Protein AF-A0A628I0J0-F1 (afdb_monomer_lite)

pLDDT: mean 82.38, std 18.97, range [28.98, 95.88]

Organism: Salmonella enteritidis (NCBI:txid149539)

Radius of gyration: 14.29 Å; chains: 1; bounding box: 28×36×35 Å

Structure (mmCIF, N/CA/C/O backbone):
data_AF-A0A628I0J0-F1
#
_entry.id   AF-A0A628I0J0-F1
#
loop_
_atom_site.group_PDB
_atom_site.id
_atom_site.type_symbol
_atom_site.label_atom_id
_atom_site.label_alt_id
_atom_site.label_comp_id
_atom_site.label_asym_id
_atom_site.label_entity_id
_atom_site.label_seq_id
_atom_site.pdbx_PDB_ins_code
_atom_site.Cartn_x
_atom_site.Cartn_y
_atom_site.Cartn_z
_atom_site.occupancy
_atom_site.B_iso_or_equiv
_atom_site.auth_seq_id
_atom_site.auth_comp_id
_atom_site.auth_asym_id
_atom_site.auth_atom_id
_atom_site.pdbx_PDB_model_num
ATOM 1 N N . ILE A 1 1 ? -2.924 22.692 -8.890 1.00 43.16 1 ILE A N 1
ATOM 2 C CA . ILE A 1 1 ? -1.893 22.370 -7.872 1.00 43.16 1 ILE A CA 1
ATOM 3 C C . ILE A 1 1 ? -2.515 22.310 -6.479 1.00 43.16 1 ILE A C 1
ATOM 5 O O . ILE A 1 1 ? -2.411 23.260 -5.714 1.00 43.16 1 ILE A O 1
ATOM 9 N N . LYS A 1 2 ? -3.201 21.212 -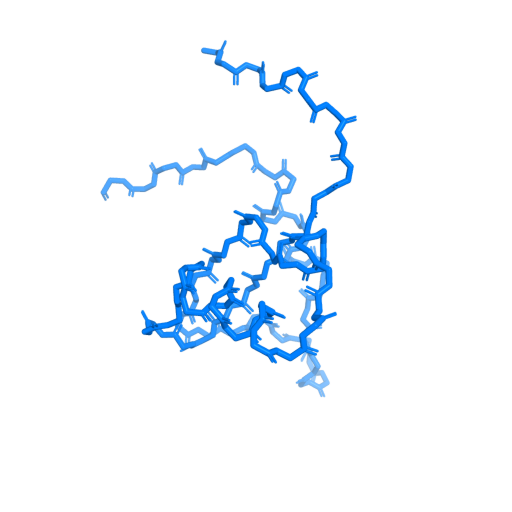6.142 1.00 35.75 2 LYS A N 1
ATOM 10 C CA . LYS A 1 2 ? -3.419 20.885 -4.728 1.00 35.75 2 LYS A CA 1
ATOM 11 C C . LYS A 1 2 ? -2.221 20.056 -4.293 1.00 35.75 2 LYS A C 1
ATOM 13 O O . LYS A 1 2 ? -2.221 18.840 -4.399 1.00 35.75 2 LYS A O 1
ATOM 18 N N . SER A 1 3 ? -1.168 20.768 -3.913 1.00 39.56 3 SER A N 1
ATOM 19 C CA . SER A 1 3 ? -0.097 20.224 -3.095 1.00 39.56 3 SER A CA 1
ATOM 20 C C . SER A 1 3 ? -0.743 19.808 -1.779 1.00 39.56 3 SER A C 1
ATOM 22 O O . SER A 1 3 ? -1.149 20.677 -1.006 1.00 39.56 3 SER A O 1
ATOM 24 N N . ASP A 1 4 ? -0.931 18.508 -1.558 1.00 51.09 4 ASP A N 1
ATOM 25 C CA . ASP A 1 4 ? -1.370 18.037 -0.253 1.00 51.09 4 ASP A CA 1
ATOM 26 C C . ASP A 1 4 ? -0.233 18.312 0.737 1.00 51.09 4 ASP A C 1
ATOM 28 O O . ASP A 1 4 ? 0.846 17.720 0.694 1.00 51.09 4 ASP A O 1
ATOM 32 N N . ALA A 1 5 ? -0.451 19.324 1.570 1.00 45.53 5 ALA A N 1
ATOM 33 C CA . ALA A 1 5 ? 0.468 19.753 2.610 1.00 45.53 5 ALA A CA 1
ATOM 34 C C . ALA A 1 5 ? 0.426 18.824 3.841 1.00 45.53 5 ALA A C 1
ATOM 36 O O . ALA A 1 5 ? 0.998 19.170 4.874 1.00 45.53 5 ALA A O 1
ATOM 37 N N . SER A 1 6 ? -0.195 17.641 3.752 1.00 49.41 6 SER A N 1
ATOM 38 C CA . SER A 1 6 ? -0.130 16.597 4.778 1.00 49.41 6 SER A CA 1
ATOM 39 C C . SER A 1 6 ? 1.026 15.650 4.461 1.00 49.41 6 SER A C 1
ATOM 41 O O . SER A 1 6 ? 0.833 14.492 4.100 1.00 49.41 6 SER A O 1
ATOM 43 N N . LYS A 1 7 ? 2.262 16.141 4.600 1.00 51.19 7 LYS A N 1
ATOM 44 C CA . LYS A 1 7 ? 3.460 15.289 4.636 1.00 51.19 7 LYS A CA 1
ATOM 45 C C . LYS A 1 7 ? 3.431 14.389 5.882 1.00 51.19 7 LYS A C 1
ATOM 47 O O . LYS A 1 7 ? 4.106 14.666 6.868 1.00 51.19 7 LYS A O 1
ATOM 52 N N . GLY A 1 8 ? 2.627 13.337 5.843 1.00 66.25 8 GLY A N 1
ATOM 53 C CA . GLY A 1 8 ? 2.661 12.211 6.768 1.00 66.25 8 GLY A CA 1
ATOM 54 C C . GLY A 1 8 ? 2.895 10.917 5.994 1.00 66.25 8 GLY A C 1
ATOM 55 O O . GLY A 1 8 ? 2.585 10.835 4.807 1.00 66.25 8 GLY A O 1
ATOM 56 N N . GLU A 1 9 ? 3.459 9.910 6.653 1.00 75.12 9 GLU A N 1
ATOM 57 C CA . GLU A 1 9 ? 3.554 8.562 6.090 1.00 75.12 9 GLU A CA 1
ATOM 58 C C . GLU A 1 9 ? 2.143 8.021 5.805 1.00 75.12 9 GLU A C 1
ATOM 60 O O . GLU A 1 9 ? 1.240 8.124 6.640 1.00 75.12 9 GLU A O 1
ATOM 65 N N . ALA A 1 10 ? 1.941 7.458 4.614 1.00 83.31 10 ALA A N 1
ATOM 66 C CA . ALA A 1 10 ? 0.681 6.847 4.212 1.00 83.31 10 ALA A CA 1
ATOM 67 C C . ALA A 1 10 ? 0.928 5.436 3.678 1.00 83.31 10 ALA A C 1
ATOM 69 O O . ALA A 1 10 ? 1.882 5.188 2.942 1.00 83.31 10 ALA A O 1
ATOM 70 N N . LEU A 1 11 ? 0.040 4.511 4.041 1.00 88.88 11 LEU A N 1
ATOM 71 C CA . LEU A 1 11 ? 0.046 3.160 3.500 1.00 88.88 11 LEU A CA 1
ATOM 72 C C . LEU A 1 11 ? -0.636 3.149 2.131 1.00 88.88 11 LEU A C 1
ATOM 74 O O . LEU A 1 11 ? -1.808 3.526 2.013 1.00 88.88 11 LEU A O 1
ATOM 78 N N . VAL A 1 12 ? 0.109 2.685 1.127 1.00 91.31 12 VAL A N 1
ATOM 79 C CA . VAL A 1 12 ? -0.371 2.437 -0.235 1.00 91.31 12 VAL A CA 1
ATOM 80 C C . VAL A 1 12 ? -0.459 0.932 -0.454 1.00 91.31 12 VAL A C 1
ATOM 82 O O . VAL A 1 12 ? 0.515 0.210 -0.232 1.00 91.31 12 VAL A O 1
ATOM 85 N N . LEU A 1 13 ? -1.620 0.457 -0.895 1.00 93.25 13 LEU A N 1
ATOM 86 C CA . LEU A 1 13 ? -1.863 -0.938 -1.237 1.00 93.25 13 LEU A CA 1
ATOM 87 C C . LEU A 1 13 ? -2.037 -1.082 -2.745 1.00 93.25 13 LEU A C 1
ATOM 89 O O . LEU A 1 13 ? -2.960 -0.524 -3.327 1.00 93.25 13 LEU A O 1
ATOM 93 N N . PHE A 1 14 ? -1.199 -1.909 -3.359 1.00 94.00 14 PHE A N 1
ATOM 94 C CA . PHE A 1 14 ? -1.434 -2.416 -4.704 1.00 94.00 14 PHE A CA 1
ATOM 95 C C . PHE A 1 14 ? -2.106 -3.782 -4.615 1.00 94.00 14 PHE A C 1
ATOM 97 O O . PHE A 1 14 ? -1.622 -4.662 -3.903 1.00 94.00 14 PHE A O 1
ATOM 104 N N . THR A 1 15 ? -3.208 -3.969 -5.334 1.00 94.56 15 THR A N 1
ATOM 105 C CA . THR A 1 15 ? -3.974 -5.220 -5.312 1.00 94.56 15 THR A CA 1
ATOM 106 C C . THR A 1 15 ? -4.347 -5.673 -6.718 1.00 94.56 15 THR A C 1
ATOM 108 O O . THR A 1 15 ? -4.501 -4.856 -7.621 1.00 94.56 15 THR A O 1
ATOM 111 N N . THR A 1 16 ? -4.499 -6.984 -6.897 1.00 95.00 16 THR A N 1
ATOM 112 C CA . THR A 1 16 ? -5.082 -7.596 -8.107 1.00 95.00 16 THR A CA 1
ATOM 113 C C . THR A 1 16 ? -6.552 -7.963 -7.924 1.00 95.00 16 THR A C 1
ATOM 115 O O . THR A 1 16 ? -7.178 -8.484 -8.843 1.00 95.00 16 THR A O 1
ATOM 118 N N . ASP A 1 17 ? -7.113 -7.669 -6.752 1.00 94.06 17 ASP A N 1
ATOM 119 C CA . ASP A 1 17 ? -8.533 -7.808 -6.459 1.00 94.06 17 ASP A CA 1
ATOM 120 C C . ASP A 1 17 ? -9.258 -6.499 -6.801 1.00 94.06 17 ASP A C 1
ATOM 122 O O . ASP A 1 17 ? -9.045 -5.471 -6.155 1.00 94.06 17 ASP A O 1
ATOM 126 N N . SER A 1 18 ? -10.097 -6.532 -7.838 1.00 91.56 18 SER A N 1
ATOM 127 C CA . SER A 1 18 ? -10.881 -5.378 -8.299 1.00 91.56 18 SER A CA 1
ATOM 128 C C . SER A 1 18 ? -12.057 -5.039 -7.390 1.00 91.56 18 SER A C 1
ATOM 130 O O . SER A 1 18 ? -12.614 -3.948 -7.495 1.00 91.56 18 SER A O 1
ATOM 132 N N . GLU A 1 19 ? -12.469 -5.964 -6.526 1.00 92.81 19 GLU A N 1
ATOM 133 C CA . GLU A 1 19 ? -13.599 -5.768 -5.620 1.00 92.81 19 GLU A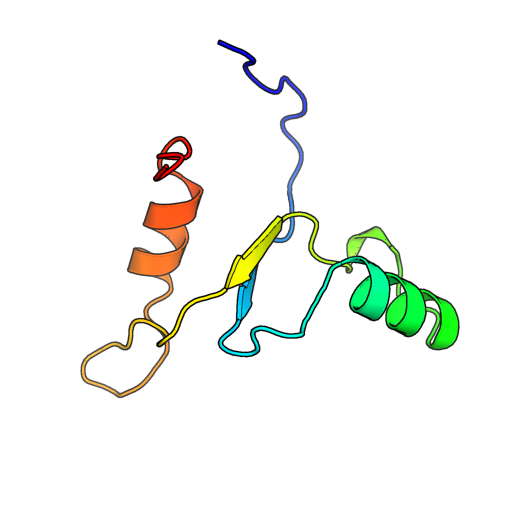 CA 1
ATOM 134 C C . GLU A 1 19 ? -13.160 -5.242 -4.250 1.00 92.81 19 GLU A C 1
ATOM 136 O O . GLU A 1 19 ? -14.012 -4.925 -3.407 1.00 92.81 19 GLU A O 1
ATOM 141 N N . LEU A 1 20 ? -11.850 -5.157 -4.005 1.00 92.38 20 LEU A N 1
ATOM 142 C CA . LEU A 1 20 ? -11.298 -4.668 -2.754 1.00 92.38 20 LEU A CA 1
ATOM 143 C C . LEU A 1 20 ? -11.435 -3.148 -2.668 1.00 92.38 20 LEU A C 1
ATOM 145 O O . LEU A 1 20 ? -10.818 -2.399 -3.421 1.00 92.38 20 LEU A O 1
ATOM 149 N N . THR A 1 21 ? -12.211 -2.687 -1.690 1.00 91.31 21 THR A N 1
ATOM 150 C CA . THR A 1 21 ? -12.417 -1.261 -1.434 1.00 91.31 21 THR A CA 1
ATOM 151 C C . THR A 1 21 ? -11.917 -0.867 -0.051 1.00 91.31 21 THR A C 1
ATOM 153 O O . THR A 1 21 ? -11.825 -1.682 0.874 1.00 91.31 21 THR A O 1
ATOM 156 N N . ARG A 1 22 ? -11.642 0.430 0.119 1.00 89.62 22 ARG A N 1
ATOM 157 C CA . ARG A 1 22 ? -11.244 0.999 1.413 1.00 89.62 22 ARG A CA 1
ATOM 158 C C . ARG A 1 22 ? -12.305 0.770 2.489 1.00 89.62 22 ARG A C 1
ATOM 160 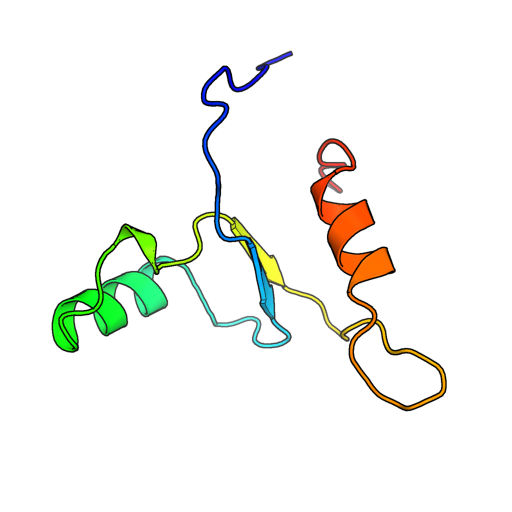O O . ARG A 1 22 ? -11.974 0.607 3.657 1.00 89.62 22 ARG A O 1
ATOM 167 N N . GLU A 1 23 ? -13.580 0.776 2.121 1.00 91.69 23 GLU A N 1
ATOM 168 C CA . GLU A 1 23 ? -14.690 0.537 3.049 1.00 91.69 23 GLU A CA 1
ATOM 169 C C . GLU A 1 23 ? -14.674 -0.891 3.592 1.00 91.69 23 GLU A C 1
ATOM 171 O O . GLU A 1 23 ? -14.743 -1.067 4.807 1.00 91.69 23 GLU A O 1
ATOM 176 N N . LYS A 1 24 ? -14.473 -1.894 2.723 1.00 92.50 24 LYS A N 1
ATOM 177 C CA . LYS A 1 24 ? -14.335 -3.299 3.138 1.00 92.50 24 LYS A CA 1
ATOM 178 C C . LYS A 1 24 ? -13.157 -3.485 4.099 1.00 92.50 24 LYS A C 1
ATOM 180 O O . LYS A 1 24 ? -13.311 -4.123 5.138 1.00 92.50 24 LYS A O 1
ATOM 185 N N . LEU A 1 25 ? -12.007 -2.875 3.798 1.00 92.50 25 LEU A N 1
ATOM 186 C CA . LEU A 1 25 ? -10.827 -2.943 4.668 1.00 92.50 25 LEU A CA 1
ATOM 187 C C . LEU A 1 25 ? -11.028 -2.226 6.008 1.00 92.50 25 LEU A C 1
ATOM 189 O O . LEU A 1 25 ? -10.609 -2.744 7.038 1.00 92.50 25 LEU A O 1
ATOM 193 N N . GLN A 1 26 ? -11.679 -1.059 6.024 1.00 92.56 26 GLN A N 1
ATOM 194 C CA . GLN A 1 26 ? -11.994 -0.354 7.272 1.00 92.56 26 GLN A CA 1
ATOM 195 C C . GLN A 1 26 ? -12.981 -1.138 8.136 1.00 92.56 26 GLN A C 1
ATOM 197 O O . GLN A 1 26 ? -12.807 -1.187 9.351 1.00 92.56 26 GLN A O 1
ATOM 202 N N . HIS A 1 27 ? -14.007 -1.737 7.526 1.00 93.69 27 HIS A N 1
ATOM 203 C CA . HIS A 1 27 ? -14.973 -2.564 8.243 1.00 93.69 27 HIS A CA 1
ATOM 204 C C . HIS A 1 27 ? -14.270 -3.747 8.907 1.00 93.69 27 HIS A C 1
ATOM 206 O O . HIS A 1 27 ? -14.333 -3.887 10.126 1.00 93.69 27 HIS A O 1
ATOM 212 N N . TYR A 1 28 ? -13.488 -4.499 8.126 1.00 93.69 28 TYR A N 1
ATOM 213 C CA . TYR A 1 28 ? -12.680 -5.606 8.631 1.00 93.69 28 TYR A CA 1
ATOM 214 C C . TYR A 1 28 ? -11.736 -5.157 9.755 1.00 93.69 28 TYR A C 1
ATOM 216 O O . TYR A 1 28 ? -11.652 -5.793 10.802 1.00 93.69 28 TYR A O 1
ATOM 224 N N . ALA A 1 29 ? -11.049 -4.026 9.579 1.00 93.81 29 ALA A N 1
ATOM 225 C CA . ALA A 1 29 ? -10.140 -3.514 10.594 1.00 93.81 29 ALA A CA 1
ATOM 226 C C . ALA A 1 29 ? -10.855 -3.213 11.917 1.00 93.81 29 ALA A C 1
ATOM 228 O O . ALA A 1 29 ? -10.377 -3.618 12.974 1.00 93.81 29 ALA A O 1
ATOM 229 N N . ARG A 1 30 ? -12.027 -2.571 11.865 1.00 93.00 30 ARG A N 1
ATOM 230 C CA . ARG A 1 30 ? -12.833 -2.274 13.057 1.00 93.00 30 ARG A CA 1
ATOM 231 C C . ARG A 1 30 ? -13.318 -3.541 13.753 1.00 93.00 30 ARG A C 1
ATOM 233 O O . ARG A 1 30 ? -13.216 -3.623 14.973 1.00 93.00 30 ARG A O 1
ATOM 240 N N . GLU A 1 31 ? -13.795 -4.525 12.993 1.00 95.25 31 GLU A N 1
ATOM 241 C CA . GLU A 1 31 ? -14.259 -5.810 13.537 1.00 95.25 31 GLU A CA 1
ATOM 242 C C . GLU A 1 31 ? -13.140 -6.594 14.228 1.00 95.25 31 GLU A C 1
ATOM 244 O O . GLU A 1 31 ? -13.367 -7.235 15.253 1.00 95.25 31 GLU A O 1
ATOM 249 N N . HIS A 1 32 ? -11.920 -6.504 13.703 1.00 94.81 32 HIS A N 1
ATOM 250 C CA . HIS A 1 32 ? -10.758 -7.218 14.225 1.00 94.81 32 HIS A CA 1
ATOM 251 C C . HIS A 1 32 ? -9.894 -6.387 15.190 1.00 94.81 32 HIS A C 1
ATOM 253 O O . HIS A 1 32 ? -8.823 -6.842 15.593 1.00 94.81 32 HIS A O 1
ATOM 259 N N . GLY A 1 33 ? -10.328 -5.179 15.573 1.00 93.00 33 GLY A N 1
ATOM 260 C CA . GLY A 1 33 ? -9.574 -4.298 16.474 1.00 93.00 33 GLY A CA 1
ATOM 261 C C . GLY A 1 33 ? -8.245 -3.793 15.894 1.00 93.00 33 GLY A C 1
ATOM 262 O O . GLY A 1 33 ? -7.346 -3.404 16.640 1.00 93.00 33 GLY A O 1
ATOM 263 N N . ILE A 1 34 ? -8.100 -3.812 14.569 1.00 93.31 34 ILE A N 1
ATOM 264 C CA . ILE A 1 34 ? -6.933 -3.303 13.849 1.00 93.31 34 ILE A CA 1
ATOM 265 C C . ILE A 1 34 ? -7.010 -1.767 13.829 1.00 93.31 34 ILE A C 1
ATOM 267 O O . ILE A 1 34 ? -8.059 -1.205 13.499 1.00 93.31 34 ILE A O 1
ATOM 271 N N . PRO A 1 35 ? -5.916 -1.058 14.154 1.00 89.44 35 PRO A N 1
ATOM 272 C CA . PRO A 1 35 ? -5.913 0.399 14.161 1.00 89.44 35 PRO A CA 1
ATOM 273 C C . PRO A 1 35 ? -6.184 0.972 12.765 1.00 89.44 35 PRO A C 1
ATOM 275 O O . PRO A 1 35 ? -5.637 0.493 11.773 1.00 89.44 35 PRO A O 1
ATOM 278 N N . GLU A 1 36 ? -6.945 2.069 12.686 1.00 85.00 36 GLU A N 1
ATOM 279 C CA . GLU A 1 36 ? -7.260 2.732 11.407 1.00 85.00 36 GLU A CA 1
ATOM 280 C C . GLU A 1 36 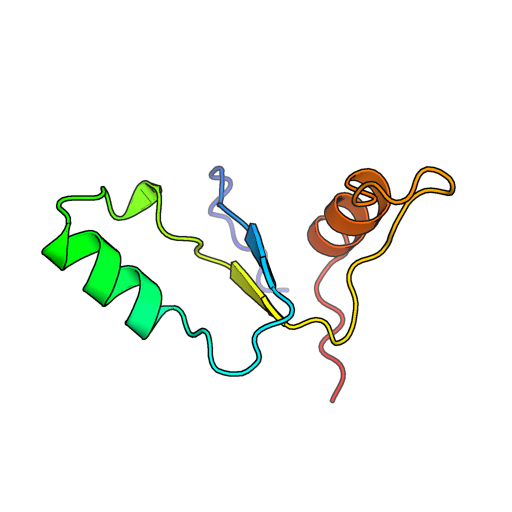? -6.007 3.218 10.661 1.00 85.00 36 GLU A C 1
ATOM 282 O O . GLU A 1 36 ? -6.020 3.313 9.437 1.00 85.00 36 GLU A O 1
ATOM 287 N N . LEU A 1 37 ? -4.900 3.458 11.376 1.00 86.25 37 LEU A N 1
ATOM 288 C CA . LEU A 1 37 ? -3.604 3.797 10.782 1.00 86.25 37 LEU A CA 1
ATOM 289 C C . LEU A 1 37 ? -3.012 2.652 9.941 1.00 86.25 37 LEU A C 1
ATOM 291 O O . LEU A 1 37 ? -2.281 2.914 8.991 1.00 86.25 37 LEU A O 1
ATOM 295 N N . ALA A 1 38 ? -3.330 1.398 10.273 1.00 86.19 38 ALA A N 1
ATOM 296 C CA . ALA A 1 38 ? -2.893 0.227 9.514 1.00 86.19 38 ALA A CA 1
ATOM 297 C C . ALA A 1 38 ? -3.753 -0.019 8.263 1.00 86.19 38 ALA A C 1
ATOM 299 O O . ALA A 1 38 ? -3.406 -0.865 7.438 1.00 86.19 38 ALA A O 1
ATOM 300 N N . VAL A 1 39 ? -4.862 0.710 8.102 1.00 91.69 39 VAL A N 1
ATOM 301 C CA . VAL A 1 39 ? -5.703 0.604 6.912 1.00 91.69 39 VAL A CA 1
ATOM 302 C C . VAL A 1 39 ? -5.112 1.472 5.796 1.00 91.69 39 VAL A C 1
ATOM 304 O O . VAL A 1 39 ? -4.956 2.682 5.986 1.00 91.69 39 VAL A O 1
ATOM 307 N N . PRO A 1 40 ? -4.816 0.896 4.616 1.00 91.69 40 PRO A N 1
ATOM 308 C CA . PRO A 1 40 ? -4.306 1.646 3.476 1.00 91.69 40 PRO A CA 1
ATOM 309 C C . PRO A 1 40 ? -5.211 2.824 3.118 1.00 91.69 40 PRO A C 1
ATOM 311 O O . PRO A 1 40 ? -6.438 2.694 3.037 1.00 91.69 40 PRO A O 1
ATOM 314 N N . ARG A 1 41 ? -4.600 3.994 2.918 1.00 88.69 41 ARG A N 1
ATOM 315 C CA . ARG A 1 41 ? -5.325 5.212 2.526 1.00 88.69 41 ARG A CA 1
ATOM 316 C C . ARG A 1 41 ? -5.442 5.330 1.013 1.00 88.69 41 ARG A C 1
ATOM 318 O O . ARG A 1 41 ? -6.435 5.871 0.543 1.00 88.69 41 ARG A O 1
ATOM 325 N N . ASP A 1 42 ? -4.466 4.785 0.295 1.00 88.25 42 ASP A N 1
ATOM 326 C CA . ASP A 1 42 ? -4.440 4.687 -1.160 1.00 88.25 42 ASP A CA 1
ATOM 327 C C . ASP A 1 42 ? -4.474 3.201 -1.547 1.00 88.25 42 ASP A C 1
ATOM 329 O O . ASP A 1 42 ? -3.647 2.413 -1.080 1.00 88.25 42 ASP A O 1
ATOM 333 N N . ILE A 1 43 ? -5.467 2.802 -2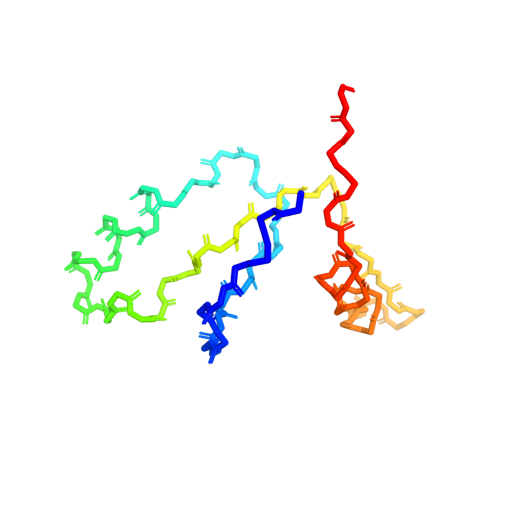.341 1.00 91.38 43 ILE A N 1
ATOM 334 C CA . ILE A 1 43 ? -5.637 1.430 -2.830 1.00 91.38 43 ILE A CA 1
ATOM 335 C C . ILE A 1 43 ? -5.692 1.506 -4.348 1.00 91.38 43 ILE A C 1
ATOM 337 O O . ILE A 1 43 ? -6.618 2.088 -4.912 1.00 91.38 43 ILE A O 1
ATOM 341 N N . ARG A 1 44 ? -4.716 0.885 -5.006 1.00 91.56 44 ARG A N 1
ATOM 342 C CA . ARG A 1 44 ? -4.578 0.893 -6.460 1.00 91.56 44 ARG A CA 1
ATOM 343 C C . ARG A 1 44 ? -4.736 -0.516 -7.001 1.00 91.56 44 ARG A C 1
ATOM 345 O O . ARG A 1 44 ? -3.949 -1.414 -6.692 1.00 91.56 44 ARG A O 1
ATOM 352 N N . TYR A 1 45 ? -5.759 -0.702 -7.824 1.00 93.44 45 TYR A N 1
ATOM 353 C CA . TYR A 1 45 ? -5.964 -1.948 -8.545 1.00 93.44 45 TYR A CA 1
ATOM 354 C C . TYR A 1 45 ? -5.010 -2.048 -9.738 1.00 93.44 45 TYR A C 1
ATOM 356 O O . TYR A 1 45 ? -4.840 -1.098 -10.502 1.00 93.44 45 TYR A O 1
ATOM 364 N N . LEU A 1 46 ? -4.429 -3.228 -9.926 1.00 93.12 46 LEU A N 1
ATOM 365 C CA . LEU A 1 46 ? -3.614 -3.587 -11.075 1.00 93.12 46 LEU A CA 1
ATOM 366 C C . LEU A 1 46 ? -4.075 -4.943 -11.595 1.00 93.12 46 LEU A C 1
ATOM 368 O O . LEU A 1 46 ? -4.225 -5.885 -10.826 1.00 93.12 46 LEU A O 1
ATOM 372 N N . LYS A 1 47 ? -4.204 -5.095 -12.915 1.00 91.44 47 LYS A N 1
ATOM 373 C CA . LYS A 1 47 ? -4.484 -6.415 -13.512 1.00 91.44 47 LYS A CA 1
ATOM 374 C C . LYS A 1 47 ? -3.376 -7.432 -13.217 1.00 91.44 47 LYS A C 1
ATOM 376 O O . LYS A 1 47 ? -3.640 -8.625 -13.142 1.00 91.44 47 LYS A O 1
ATOM 381 N N . GLN A 1 48 ? -2.140 -6.957 -13.066 1.00 91.88 48 GLN A N 1
ATOM 382 C CA . GLN A 1 48 ? -0.976 -7.774 -12.755 1.00 91.88 48 GLN A CA 1
ATOM 383 C C . GLN A 1 48 ? 0.041 -6.952 -11.960 1.00 91.88 48 GLN A C 1
ATOM 385 O O . GLN A 1 48 ? 0.284 -5.787 -12.276 1.00 91.88 48 GLN A O 1
ATOM 390 N N . LEU A 1 49 ? 0.665 -7.571 -10.957 1.00 93.44 49 LEU A N 1
ATOM 391 C CA . LEU A 1 49 ? 1.780 -6.964 -10.234 1.00 93.44 49 LEU A CA 1
ATOM 392 C C . LEU A 1 49 ? 3.065 -7.033 -11.073 1.00 93.44 49 LEU A C 1
ATOM 394 O O . LEU A 1 49 ? 3.320 -8.063 -11.704 1.00 93.44 49 LEU A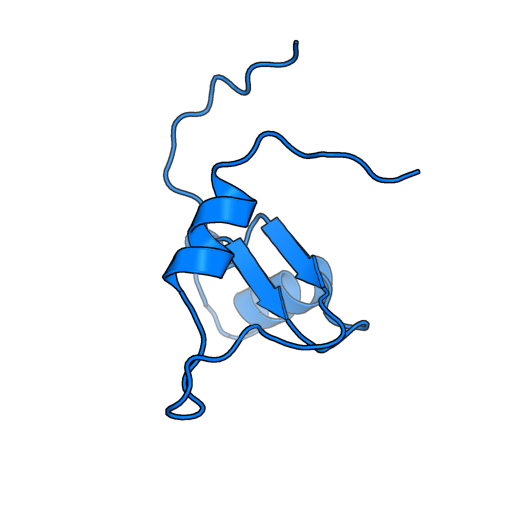 O 1
ATOM 398 N N . PRO A 1 50 ? 3.897 -5.977 -11.078 1.00 93.56 50 PRO A N 1
ATOM 399 C CA . PRO A 1 50 ? 5.217 -6.054 -11.681 1.00 93.56 50 PRO A CA 1
ATOM 400 C C . PRO A 1 50 ? 6.074 -7.031 -10.871 1.00 93.56 50 PRO A C 1
ATOM 402 O O . PRO A 1 50 ? 6.064 -7.008 -9.637 1.00 93.56 50 PRO A O 1
ATOM 405 N N . LEU A 1 51 ? 6.797 -7.906 -11.566 1.00 95.88 51 LEU A N 1
ATOM 406 C CA . LEU A 1 51 ? 7.655 -8.918 -10.960 1.00 95.88 51 LEU A CA 1
ATOM 407 C C . LEU A 1 51 ? 9.086 -8.762 -11.472 1.00 95.88 51 LEU A C 1
ATOM 409 O O . LEU A 1 51 ? 9.313 -8.479 -12.647 1.00 95.88 51 LEU A O 1
ATOM 413 N N . LEU A 1 52 ? 10.050 -9.027 -10.599 1.00 94.06 52 LEU A N 1
ATOM 414 C CA . LEU A 1 52 ? 11.446 -9.217 -10.973 1.00 94.06 52 LEU A CA 1
ATOM 415 C C . LEU A 1 52 ? 11.604 -10.542 -11.733 1.00 94.06 52 LEU A C 1
ATOM 417 O O . LEU A 1 52 ? 10.784 -11.447 -11.591 1.00 94.06 52 LEU A O 1
ATOM 421 N N . GLY A 1 53 ? 12.725 -10.733 -12.437 1.00 91.81 53 GLY A N 1
ATOM 422 C CA . GLY A 1 53 ? 13.038 -12.005 -13.117 1.00 91.81 53 GLY A CA 1
ATOM 423 C C . GLY A 1 53 ? 13.076 -13.244 -12.201 1.00 91.81 53 GLY A C 1
ATOM 424 O O . GLY A 1 53 ? 13.072 -14.367 -12.685 1.00 91.81 53 GLY A O 1
ATOM 425 N N . SER A 1 54 ? 13.075 -13.050 -10.876 1.00 94.62 54 SER A N 1
ATOM 426 C CA . SER A 1 54 ? 12.941 -14.108 -9.861 1.00 94.62 54 SER A CA 1
ATOM 427 C C . SER A 1 54 ? 11.490 -14.447 -9.477 1.00 94.62 54 SER A C 1
ATOM 429 O O . SER A 1 54 ? 11.277 -15.307 -8.626 1.00 94.62 54 SER A O 1
ATOM 431 N N . GLY A 1 55 ? 10.497 -13.752 -10.043 1.00 92.56 55 GLY A N 1
ATOM 432 C CA . GLY A 1 55 ? 9.072 -13.905 -9.730 1.00 92.56 55 GLY A CA 1
ATOM 433 C C . GLY A 1 55 ? 8.597 -13.160 -8.475 1.00 92.56 55 GLY A C 1
ATOM 434 O O . GLY A 1 55 ? 7.427 -13.252 -8.119 1.00 92.56 55 GLY A O 1
ATOM 435 N N . LYS A 1 56 ? 9.477 -12.419 -7.791 1.00 94.69 56 LYS A N 1
ATOM 436 C CA . LYS A 1 56 ? 9.114 -11.588 -6.629 1.00 94.69 56 LYS A CA 1
ATOM 437 C C . LYS A 1 56 ? 8.527 -10.241 -7.068 1.00 94.69 56 LYS A C 1
ATOM 439 O O . LYS A 1 56 ? 8.963 -9.741 -8.103 1.00 94.69 56 LYS A O 1
ATOM 444 N N . PRO A 1 57 ? 7.636 -9.616 -6.277 1.00 93.88 57 PRO A N 1
ATOM 445 C CA . PRO A 1 57 ? 7.133 -8.275 -6.565 1.00 93.88 57 PRO A CA 1
ATOM 446 C C . PRO A 1 57 ? 8.255 -7.246 -6.746 1.00 93.88 57 PRO A C 1
ATOM 448 O O . PRO A 1 57 ? 9.181 -7.174 -5.932 1.00 93.88 57 PRO A O 1
ATOM 451 N N . ASP A 1 58 ? 8.158 -6.441 -7.802 1.00 95.50 58 ASP A N 1
ATOM 452 C CA . ASP A 1 58 ? 9.078 -5.338 -8.070 1.00 95.50 58 ASP A CA 1
ATOM 453 C C . ASP A 1 58 ? 8.664 -4.090 -7.279 1.00 95.50 58 ASP A C 1
ATOM 455 O O . ASP A 1 58 ? 7.957 -3.197 -7.756 1.00 95.50 58 ASP A O 1
ATOM 459 N N . PHE A 1 59 ? 9.113 -4.034 -6.026 1.00 92.12 59 PHE A N 1
ATOM 460 C CA . PHE A 1 59 ? 8.851 -2.904 -5.136 1.00 92.12 59 PHE A CA 1
ATOM 461 C C . PHE A 1 59 ? 9.479 -1.589 -5.614 1.00 92.12 59 PHE A C 1
ATOM 463 O O . PHE A 1 59 ? 9.009 -0.525 -5.212 1.00 92.12 59 PHE A O 1
ATOM 470 N N . VAL A 1 60 ? 10.516 -1.632 -6.456 1.00 92.75 60 VAL A N 1
ATOM 471 C CA . VAL A 1 60 ? 11.156 -0.419 -6.982 1.00 92.75 60 VAL A CA 1
ATOM 472 C C . VAL A 1 60 ? 10.233 0.235 -8.003 1.00 92.75 60 VAL A C 1
ATOM 474 O O . VAL A 1 60 ? 9.945 1.429 -7.888 1.00 92.75 60 VAL A O 1
ATOM 477 N N . THR A 1 61 ? 9.698 -0.550 -8.943 1.00 92.19 61 THR A N 1
ATOM 478 C CA . THR A 1 61 ? 8.684 -0.071 -9.892 1.00 92.19 61 THR A CA 1
ATOM 479 C C . THR A 1 61 ? 7.431 0.421 -9.172 1.00 92.19 61 THR A C 1
ATOM 481 O O . THR A 1 61 ? 6.983 1.537 -9.435 1.00 92.19 61 THR A O 1
ATOM 484 N N . LEU A 1 62 ? 6.904 -0.356 -8.217 1.00 91.81 62 LEU A N 1
ATOM 485 C CA . LEU A 1 62 ? 5.718 0.043 -7.450 1.00 91.81 62 LEU A CA 1
ATOM 486 C C . LEU A 1 62 ? 5.940 1.361 -6.697 1.00 91.81 62 LEU A C 1
ATOM 488 O O . LEU A 1 62 ? 5.085 2.242 -6.743 1.00 91.81 62 LEU A O 1
ATOM 492 N N . LYS A 1 63 ? 7.103 1.541 -6.056 1.00 89.69 63 LYS A N 1
ATOM 493 C CA . LYS A 1 63 ? 7.450 2.793 -5.369 1.00 89.69 63 LYS A CA 1
ATOM 494 C C . LYS A 1 63 ? 7.521 3.972 -6.340 1.00 89.69 63 LYS A C 1
ATOM 496 O O . LYS A 1 63 ? 7.019 5.045 -6.018 1.00 89.69 63 LYS A O 1
ATOM 501 N N . SER A 1 64 ? 8.084 3.774 -7.532 1.00 90.00 64 SER A N 1
ATOM 502 C CA . SER A 1 64 ? 8.132 4.817 -8.562 1.00 90.00 64 SER A CA 1
ATOM 503 C C . SER A 1 64 ? 6.739 5.268 -9.016 1.00 90.00 64 SER A C 1
ATOM 505 O O . SER A 1 64 ? 6.576 6.436 -9.354 1.00 90.00 64 SER A O 1
ATOM 507 N N . TRP A 1 65 ? 5.739 4.382 -9.028 1.00 89.12 65 TRP A N 1
ATOM 508 C CA . TRP A 1 65 ? 4.355 4.740 -9.375 1.00 89.12 65 TRP A CA 1
ATOM 509 C C . TRP A 1 65 ? 3.640 5.538 -8.280 1.00 89.12 65 TRP A C 1
ATOM 511 O O . TRP A 1 65 ? 2.681 6.251 -8.570 1.00 89.12 65 TRP A O 1
ATOM 521 N N . VAL A 1 66 ? 4.086 5.406 -7.029 1.00 87.31 66 VAL A N 1
ATOM 522 C CA . VAL A 1 66 ? 3.595 6.214 -5.903 1.00 87.31 66 VAL A CA 1
ATOM 523 C C . VAL A 1 66 ? 4.224 7.604 -5.918 1.00 87.31 66 VAL A C 1
ATOM 525 O O . VAL A 1 66 ? 3.530 8.585 -5.684 1.00 87.31 66 VAL A O 1
ATOM 528 N N . ASP A 1 67 ? 5.529 7.677 -6.188 1.00 82.69 67 ASP A N 1
ATOM 529 C CA . ASP A 1 67 ? 6.289 8.934 -6.190 1.00 82.69 67 ASP A CA 1
ATOM 530 C C . ASP A 1 67 ? 5.959 9.813 -7.409 1.00 82.69 67 ASP A C 1
ATOM 532 O O . ASP A 1 67 ? 6.016 11.041 -7.344 1.00 82.69 67 ASP A O 1
ATOM 536 N N . ALA A 1 68 ? 5.560 9.187 -8.522 1.00 72.94 68 ALA A N 1
ATOM 537 C CA . ALA A 1 68 ? 5.066 9.906 -9.683 1.00 72.94 68 ALA A CA 1
ATOM 538 C C . ALA A 1 68 ? 3.753 10.641 -9.340 1.00 72.94 68 ALA A C 1
ATOM 540 O O . ALA A 1 68 ? 2.817 10.013 -8.837 1.00 72.94 68 ALA A O 1
ATOM 541 N N . PRO A 1 69 ? 3.638 11.950 -9.641 1.00 55.59 69 PRO A N 1
ATOM 542 C CA . PRO A 1 69 ? 2.389 12.676 -9.453 1.00 55.59 69 PRO A CA 1
ATOM 543 C C . PRO A 1 69 ? 1.301 12.022 -10.308 1.00 55.59 69 PRO A C 1
ATOM 545 O O . PRO A 1 69 ? 1.510 11.808 -11.504 1.00 55.59 69 PRO A O 1
ATOM 548 N N . GLU A 1 70 ? 0.174 11.684 -9.675 1.00 51.34 70 GLU A N 1
ATOM 549 C CA . GLU A 1 70 ? -0.958 10.959 -10.259 1.00 51.34 70 GLU A CA 1
ATOM 550 C C . GLU A 1 70 ? -1.241 11.404 -11.701 1.00 51.34 70 GLU A C 1
ATOM 552 O O . GLU A 1 70 ? -1.747 12.497 -11.958 1.00 51.34 70 GLU A O 1
ATOM 557 N N . GLN A 1 71 ? -0.913 10.543 -12.665 1.00 41.50 71 GLN A N 1
ATOM 558 C CA . GLN A 1 71 ? -1.465 10.641 -14.008 1.00 41.50 71 GLN A CA 1
ATOM 559 C C . GLN A 1 71 ? -2.876 10.056 -13.909 1.00 41.50 71 GLN A C 1
ATOM 561 O O . GLN A 1 71 ? -3.059 8.846 -14.031 1.00 41.50 71 GLN A O 1
ATOM 566 N N . HIS A 1 72 ? -3.861 10.904 -13.609 1.00 35.06 72 HIS A N 1
ATOM 567 C CA . HIS A 1 72 ? -5.271 10.581 -13.814 1.00 35.06 72 HIS A CA 1
ATOM 568 C C . HIS A 1 72 ? -5.434 10.205 -15.296 1.00 35.06 72 HIS A C 1
ATOM 570 O O . HIS A 1 72 ? -5.396 11.074 -16.162 1.00 35.06 72 HIS A O 1
ATOM 576 N N . HIS A 1 73 ? -5.511 8.908 -15.591 1.00 34.22 73 HIS A N 1
ATOM 577 C CA . HIS A 1 73 ? -5.895 8.429 -16.912 1.00 34.22 73 HIS A CA 1
ATOM 578 C C . HIS A 1 73 ? -7.424 8.483 -16.964 1.00 34.22 73 HIS A C 1
ATOM 580 O O . HIS A 1 73 ? -8.084 7.794 -16.184 1.00 34.22 73 HIS A O 1
ATOM 586 N N . GLU A 1 74 ? -7.937 9.385 -17.801 1.00 28.98 74 GLU A N 1
ATOM 587 C CA . GLU A 1 74 ? -9.351 9.505 -18.186 1.00 28.98 74 GLU A CA 1
ATOM 588 C C . GLU A 1 74 ? -9.879 8.232 -18.864 1.00 28.98 74 GLU A C 1
ATOM 590 O O . GLU A 1 74 ? -9.092 7.551 -19.566 1.00 28.98 74 GLU A O 1
#

Sequence (74 aa):
IKSDASKGEALVLFTTDSELTREKLQHYAREHGIPELAVPRDIRYLKQLPLLGSGKPDFVTLKSWVDAPEQHHE

Secondary structure (DSSP, 8-state):
-----------EEEES-TT--HHHHHHHHHHTT--GGGS-SEEEE-SS--B-TTSSB-HHHHHHHHHS------

Foldseek 3Di:
DPPPPPPDDFAEAEDQDPPDDLVVQVVVCVVVVNDPRPRGPHYHHDVDFDADPVRHGPVVVVVVCVVPDDPPDD

InterPro domains:
  IPR025110 AMP-binding enzyme, C-terminal domain [PF13193] (3-56)
  IPR045851 AMP-binding enzyme domain superfamily [G3DSA:3.30.300.30] (1-70)